Protein AF-A0A9W9LXE5-F1 (afdb_monomer_lite)

Sequence (133 aa):
MSSTNNIRSAETFVPAAIQSTDVLSESVDSATGNPVTVREVLFRETQKKVQETVTAFEKCRVEFQQPDGSRVSNVISSGAAGEFFMTYIFEWRHPGVSKEELAALAEKEKRMSQMAVEGTIKVLRQLVEEKKL

Organism: NCBI:txid69766

Secondary structure (DSSP, 8-state):
--THHHHH-HHHH-TTTEEEEEEEEEEE-TTT--EEEEEEEEETTT--EEEEEEEEETTTEEEEE-TTS-EEEEEEEE-TTS-EEEEEEEE---TT--HHHHHHHHHHHHHHHHHHHHHHHHHHHHHHHTT--

Foldseek 3Di:
DPPVCCVQFVCLQQVQFWPGKAWDDWDADPVPRWIWTWIWTQTPPPRDIWIWIWTDPPPFKIWTATPLRKIWMWGWDADPVGDIDTDIDTRDHDPPDDPVVVVVVVVVVVVSVVSSVVSNVVSVVVCVVVVVD

pLDDT: mean 90.56, std 8.56, range [45.34, 98.12]

Structure (mmCIF, N/CA/C/O backbone):
data_AF-A0A9W9LXE5-F1
#
_entry.id   AF-A0A9W9LXE5-F1
#
loop_
_atom_site.group_PDB
_atom_site.id
_atom_site.type_symbol
_atom_site.label_atom_id
_atom_site.label_alt_id
_atom_site.label_comp_id
_atom_site.label_asym_id
_atom_site.label_entity_id
_atom_site.label_seq_id
_atom_site.pdbx_PDB_ins_code
_atom_site.Cartn_x
_atom_site.Cartn_y
_atom_site.Cartn_z
_atom_site.occupancy
_atom_site.B_iso_or_equiv
_atom_site.auth_seq_id
_atom_site.auth_comp_id
_atom_site.auth_asym_id
_atom_site.auth_atom_id
_atom_site.pdbx_PDB_model_num
ATOM 1 N N . MET A 1 1 ? -12.053 1.502 13.412 1.00 45.34 1 MET A N 1
ATOM 2 C CA . MET A 1 1 ? -10.790 1.737 12.675 1.00 45.34 1 MET A CA 1
ATOM 3 C C . MET A 1 1 ? -10.759 3.165 12.171 1.00 45.34 1 MET A C 1
ATOM 5 O O . MET A 1 1 ? -11.621 3.519 11.378 1.00 45.34 1 MET A O 1
ATOM 9 N N . SER A 1 2 ? -9.776 3.965 12.583 1.00 47.94 2 SER A N 1
ATOM 10 C CA . SER A 1 2 ? -9.379 5.088 11.737 1.00 47.94 2 SER A CA 1
ATOM 11 C C . SER A 1 2 ? -8.452 4.508 10.675 1.00 47.94 2 SER A C 1
ATOM 13 O O . SER A 1 2 ? -7.375 4.009 11.004 1.00 47.94 2 SER A O 1
ATOM 15 N N . SER A 1 3 ? -8.871 4.527 9.411 1.00 56.47 3 SER A N 1
ATOM 16 C CA . SER A 1 3 ? -8.048 4.174 8.239 1.00 56.47 3 SER A CA 1
ATOM 17 C C . SER A 1 3 ? -6.682 4.876 8.257 1.00 56.47 3 SER A C 1
ATOM 19 O O . SER A 1 3 ? -5.720 4.398 7.668 1.00 56.47 3 SER A O 1
ATOM 21 N N . THR A 1 4 ? -6.581 5.964 9.013 1.00 58.75 4 THR A N 1
ATOM 22 C CA . THR A 1 4 ? -5.439 6.851 9.141 1.00 58.75 4 THR A CA 1
ATOM 23 C C . THR A 1 4 ? -4.160 6.202 9.715 1.00 58.75 4 THR A C 1
ATOM 25 O O . THR A 1 4 ? -3.074 6.609 9.315 1.00 58.75 4 THR A O 1
ATOM 28 N N . ASN A 1 5 ? -4.218 5.154 10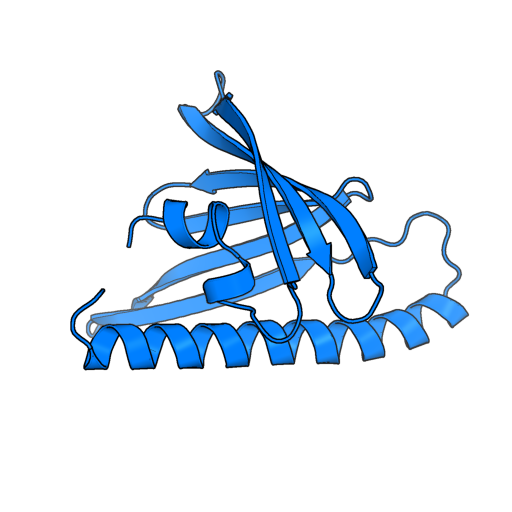.557 1.00 70.44 5 ASN A N 1
ATOM 29 C CA . ASN A 1 5 ? -2.988 4.522 11.091 1.00 70.44 5 ASN A CA 1
ATOM 30 C C . ASN A 1 5 ? -2.254 3.634 10.073 1.00 70.44 5 ASN A C 1
ATOM 32 O O . ASN A 1 5 ? -1.030 3.680 9.996 1.00 70.44 5 ASN A O 1
ATOM 36 N N . ASN A 1 6 ? -2.976 2.869 9.248 1.00 75.31 6 ASN A N 1
ATOM 37 C CA . ASN A 1 6 ? -2.358 2.097 8.157 1.00 75.31 6 ASN A CA 1
ATOM 38 C C . ASN A 1 6 ? -1.768 3.025 7.072 1.00 75.31 6 ASN A C 1
ATOM 40 O O . ASN A 1 6 ? -0.826 2.679 6.362 1.00 75.31 6 ASN A O 1
ATOM 44 N N . ILE A 1 7 ? -2.306 4.242 6.964 1.00 88.81 7 ILE A N 1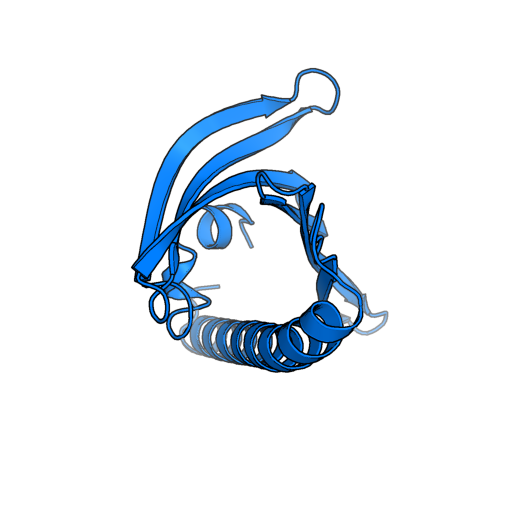
ATOM 45 C CA . ILE A 1 7 ? -1.814 5.261 6.036 1.00 88.81 7 ILE A CA 1
ATOM 46 C C . ILE A 1 7 ? -0.505 5.883 6.545 1.00 88.81 7 ILE A C 1
ATOM 48 O O . ILE A 1 7 ? 0.435 6.034 5.769 1.00 88.81 7 ILE A O 1
ATOM 52 N N . ARG A 1 8 ? -0.417 6.208 7.839 1.00 91.38 8 ARG A N 1
ATOM 53 C CA . ARG A 1 8 ? 0.740 6.911 8.423 1.00 91.38 8 ARG A CA 1
ATOM 54 C C . ARG A 1 8 ? 1.899 6.007 8.844 1.00 91.38 8 ARG A C 1
ATOM 56 O O . ARG A 1 8 ? 3.020 6.490 8.927 1.00 91.38 8 ARG A O 1
ATOM 63 N N . SER A 1 9 ? 1.635 4.732 9.124 1.00 90.38 9 SER A N 1
ATOM 64 C CA . SER A 1 9 ? 2.624 3.806 9.695 1.00 90.38 9 SER A CA 1
ATOM 65 C C . SER A 1 9 ? 2.491 2.421 9.071 1.00 90.38 9 SER A C 1
ATOM 67 O O . SER A 1 9 ? 2.162 1.438 9.741 1.00 90.38 9 SER A O 1
ATOM 69 N N . ALA A 1 10 ? 2.690 2.335 7.755 1.00 90.88 10 ALA A N 1
ATOM 70 C CA . ALA A 1 10 ? 2.468 1.102 7.002 1.00 90.88 10 ALA A CA 1
ATOM 71 C C . ALA A 1 10 ? 3.381 -0.045 7.473 1.00 90.88 10 ALA A C 1
ATOM 73 O O . ALA A 1 10 ? 2.959 -1.199 7.505 1.00 90.88 10 ALA A O 1
ATOM 74 N N . GLU A 1 11 ? 4.594 0.263 7.934 1.00 92.31 11 GLU A N 1
ATOM 75 C CA . GLU A 1 11 ? 5.538 -0.684 8.537 1.00 92.31 11 GLU A CA 1
ATOM 76 C C . GLU A 1 11 ? 5.000 -1.366 9.801 1.00 92.31 11 GLU A C 1
ATOM 78 O O . GLU A 1 11 ? 5.427 -2.470 10.121 1.00 92.31 11 GLU A O 1
ATOM 83 N N . THR A 1 12 ? 4.028 -0.770 10.496 1.00 88.56 12 THR A N 1
ATOM 84 C CA . THR A 1 12 ? 3.379 -1.417 11.648 1.00 88.56 12 THR A CA 1
ATOM 85 C C . THR A 1 12 ? 2.495 -2.585 11.204 1.00 88.56 12 THR A C 1
ATOM 87 O O . THR A 1 12 ? 2.408 -3.597 11.894 1.00 88.56 12 THR A O 1
ATOM 90 N N . PHE A 1 13 ? 1.858 -2.470 10.036 1.00 85.31 13 PHE A N 1
ATOM 91 C CA . PHE A 1 13 ? 0.909 -3.457 9.510 1.00 85.31 13 PHE A CA 1
ATOM 92 C C . PHE A 1 13 ? 1.542 -4.406 8.489 1.00 85.31 13 PHE A C 1
ATOM 94 O O . PHE A 1 13 ? 1.070 -5.529 8.307 1.00 85.31 13 PHE A O 1
ATOM 101 N N . VAL A 1 14 ? 2.620 -3.971 7.835 1.00 87.56 14 VAL A N 1
ATOM 102 C CA . VAL A 1 14 ? 3.354 -4.732 6.820 1.00 87.56 14 VAL A CA 1
ATOM 103 C C . VAL A 1 14 ? 4.869 -4.742 7.114 1.00 87.56 14 VAL A C 1
ATOM 105 O O . VAL A 1 14 ? 5.675 -4.422 6.236 1.00 87.56 14 VAL A O 1
ATOM 108 N N . PRO A 1 15 ? 5.308 -5.136 8.328 1.00 88.00 15 PRO A N 1
ATOM 109 C CA . PRO A 1 15 ? 6.703 -4.975 8.773 1.00 88.00 15 PRO A CA 1
ATOM 110 C C . PRO A 1 15 ? 7.723 -5.770 7.945 1.00 88.00 15 PRO A C 1
ATOM 112 O O . PRO A 1 15 ? 8.902 -5.406 7.867 1.00 88.00 15 PRO A O 1
ATOM 115 N N . ALA A 1 16 ? 7.274 -6.865 7.326 1.00 86.31 16 ALA A N 1
ATOM 116 C CA . ALA A 1 16 ? 8.104 -7.711 6.477 1.00 86.31 16 ALA A CA 1
ATOM 117 C C . ALA A 1 16 ? 8.476 -7.030 5.148 1.00 86.31 16 ALA A C 1
ATOM 119 O O . ALA A 1 16 ? 9.581 -7.241 4.654 1.00 86.31 16 ALA A O 1
ATOM 120 N N . ALA A 1 17 ? 7.586 -6.199 4.592 1.00 87.19 17 ALA A N 1
ATOM 121 C CA . ALA A 1 17 ? 7.791 -5.557 3.292 1.00 87.19 17 ALA A CA 1
ATOM 122 C C . ALA A 1 17 ? 8.229 -4.093 3.417 1.00 87.19 17 ALA A C 1
ATOM 124 O O . ALA A 1 17 ? 9.070 -3.641 2.641 1.00 87.19 17 ALA A O 1
ATOM 125 N N . ILE A 1 18 ? 7.687 -3.362 4.393 1.00 92.44 18 ILE A N 1
ATOM 126 C CA . ILE A 1 18 ? 7.914 -1.925 4.562 1.00 92.44 18 ILE A CA 1
ATOM 127 C C . ILE A 1 18 ? 8.834 -1.699 5.760 1.00 92.44 18 ILE A C 1
ATOM 129 O O . ILE A 1 18 ? 8.654 -2.265 6.840 1.00 92.44 18 ILE A O 1
ATOM 133 N N . GLN A 1 19 ? 9.864 -0.891 5.539 1.00 95.44 19 GLN A N 1
ATOM 134 C CA . GLN A 1 19 ? 10.844 -0.517 6.547 1.00 95.44 19 GLN A CA 1
ATOM 135 C C . GLN A 1 19 ? 10.451 0.762 7.281 1.00 95.44 19 GLN A C 1
ATOM 137 O O . GLN A 1 19 ? 10.599 0.814 8.499 1.00 95.44 19 GLN A O 1
ATOM 142 N N . SER A 1 20 ? 9.968 1.768 6.554 1.00 96.62 20 SER A N 1
ATOM 143 C CA . SER A 1 20 ? 9.505 3.036 7.115 1.00 96.62 20 SER A CA 1
ATOM 144 C C . SER A 1 20 ? 8.492 3.706 6.193 1.00 96.62 20 SER A C 1
ATOM 146 O O . SER A 1 20 ? 8.478 3.450 4.984 1.00 96.62 20 SER A O 1
ATOM 148 N N . THR A 1 21 ? 7.683 4.582 6.783 1.00 97.44 21 THR A N 1
ATOM 149 C CA . THR A 1 21 ? 6.729 5.451 6.096 1.00 97.44 21 THR A CA 1
ATOM 150 C C . THR A 1 21 ? 6.979 6.892 6.521 1.00 97.44 21 THR A C 1
ATOM 152 O O . THR A 1 21 ? 6.964 7.188 7.713 1.00 97.44 21 THR A O 1
ATOM 155 N N . ASP A 1 22 ? 7.145 7.784 5.551 1.00 97.44 22 ASP A N 1
ATOM 156 C CA . ASP A 1 22 ? 7.256 9.223 5.769 1.00 97.44 22 ASP A CA 1
ATOM 157 C C . ASP A 1 22 ? 6.035 9.917 5.150 1.00 97.44 22 ASP A C 1
ATOM 159 O O . ASP A 1 22 ? 5.771 9.791 3.955 1.00 97.44 22 ASP A O 1
ATOM 163 N N . VAL A 1 23 ? 5.257 10.650 5.949 1.00 97.69 23 VAL A N 1
ATOM 164 C CA . VAL A 1 23 ? 4.133 11.447 5.430 1.00 97.69 23 VAL A CA 1
ATOM 165 C C . VAL A 1 23 ? 4.675 12.757 4.863 1.00 97.69 23 VAL A C 1
ATOM 167 O O . VAL A 1 23 ? 5.299 13.530 5.585 1.00 97.69 23 VAL A O 1
ATOM 170 N N . LEU A 1 24 ? 4.419 13.012 3.579 1.00 97.88 24 LEU A N 1
ATOM 171 C CA . LEU A 1 24 ? 4.902 14.199 2.869 1.00 97.88 24 LEU A CA 1
ATOM 172 C C . LEU A 1 24 ? 3.879 15.336 2.896 1.00 97.88 24 LEU A C 1
ATOM 174 O O . LEU A 1 24 ? 4.245 16.498 3.060 1.00 97.88 24 LEU A O 1
ATOM 178 N N . SER A 1 25 ? 2.596 15.015 2.723 1.00 97.81 25 SER A N 1
ATOM 179 C CA . SER A 1 25 ? 1.516 15.998 2.790 1.00 97.81 25 SER A CA 1
ATOM 180 C C . SER A 1 25 ? 0.166 15.355 3.081 1.00 97.81 25 SER A C 1
ATOM 182 O O . SER A 1 25 ? -0.049 14.162 2.856 1.00 97.81 25 SER A O 1
ATOM 184 N N . GLU A 1 26 ? -0.757 16.175 3.575 1.00 97.69 26 GLU A N 1
ATOM 185 C CA . GLU A 1 26 ? -2.141 15.793 3.831 1.00 97.69 26 GLU A CA 1
ATOM 186 C C . GLU A 1 26 ? -3.076 16.885 3.325 1.00 97.69 26 GLU A C 1
ATOM 188 O O . GLU A 1 26 ? -2.803 18.078 3.476 1.00 97.69 26 GLU A O 1
ATOM 193 N N . SER A 1 27 ? -4.171 16.473 2.702 1.00 97.50 27 SER A N 1
ATOM 194 C CA . SER A 1 27 ? -5.161 17.365 2.117 1.00 97.50 27 SER A CA 1
ATOM 195 C C . SER A 1 27 ? -6.538 16.704 2.072 1.00 97.50 27 SER A C 1
ATOM 197 O O . SER A 1 27 ? -6.735 15.570 2.514 1.00 97.50 27 SER A O 1
ATOM 199 N N . VAL A 1 28 ? -7.512 17.443 1.551 1.00 97.38 28 VAL A N 1
ATOM 200 C CA . VAL A 1 28 ? -8.852 16.947 1.245 1.00 97.38 28 VAL A CA 1
ATOM 201 C C . VAL A 1 28 ? -9.091 17.194 -0.237 1.00 97.38 28 VAL A C 1
ATOM 203 O O . VAL A 1 28 ? -8.877 18.307 -0.720 1.00 97.38 28 VAL A O 1
ATOM 206 N N . ASP A 1 29 ? -9.511 16.163 -0.962 1.00 95.75 29 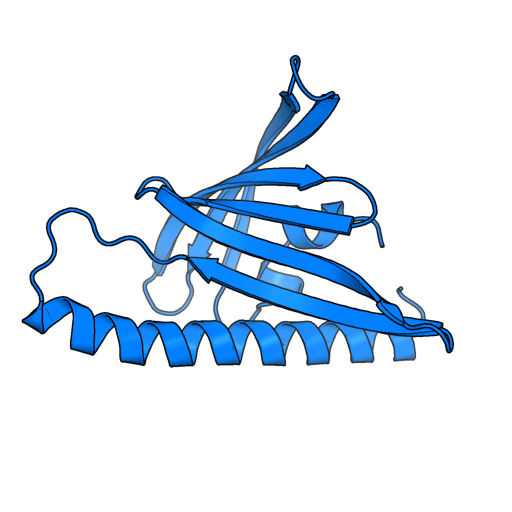ASP A N 1
ATOM 207 C CA . ASP A 1 29 ? -9.891 16.292 -2.364 1.00 95.75 29 ASP A CA 1
ATOM 208 C C . ASP A 1 29 ? -11.144 17.175 -2.478 1.00 95.75 29 ASP A C 1
ATOM 210 O O . ASP A 1 29 ? -12.173 16.894 -1.865 1.00 95.75 29 ASP A O 1
ATOM 214 N N . SER A 1 30 ? -11.071 18.267 -3.240 1.00 95.94 30 SER A N 1
ATOM 215 C CA . SER A 1 30 ? -12.144 19.269 -3.293 1.00 95.94 30 SER A CA 1
ATOM 216 C C . SER A 1 30 ? -13.391 18.805 -4.048 1.00 95.94 30 SER A C 1
ATOM 218 O O . SER A 1 30 ? -14.470 19.350 -3.822 1.00 95.94 30 SER A O 1
ATOM 220 N N . ALA A 1 31 ? -13.263 17.816 -4.935 1.00 95.62 31 ALA A N 1
ATOM 221 C CA . ALA A 1 31 ? -14.376 17.295 -5.719 1.00 95.62 31 ALA A CA 1
ATOM 222 C C . ALA A 1 31 ? -15.172 16.237 -4.945 1.00 95.62 31 ALA A C 1
ATOM 224 O O . ALA A 1 31 ? -16.389 16.143 -5.085 1.00 95.62 31 ALA A O 1
ATOM 225 N N . THR A 1 32 ? -14.482 15.434 -4.137 1.00 94.88 32 THR A N 1
ATOM 226 C CA . THR A 1 32 ? -15.057 14.269 -3.454 1.00 94.88 32 THR A CA 1
ATOM 227 C C . THR A 1 32 ? -15.164 14.433 -1.941 1.00 94.88 32 THR A C 1
ATOM 229 O O . THR A 1 32 ? -15.927 13.705 -1.311 1.00 94.88 32 THR A O 1
ATOM 232 N N . GLY A 1 33 ? -14.419 15.366 -1.347 1.00 95.62 33 GLY A N 1
ATOM 233 C CA . GLY A 1 33 ? -14.331 15.558 0.102 1.00 95.62 33 GLY A CA 1
ATOM 234 C C . GLY A 1 33 ? -13.504 14.492 0.829 1.00 95.62 33 GLY A C 1
ATOM 235 O O . GLY A 1 33 ? -13.480 14.485 2.057 1.00 95.62 33 GLY A O 1
ATOM 236 N N . ASN A 1 34 ? -12.837 13.587 0.106 1.00 96.00 34 ASN A N 1
ATOM 237 C CA . ASN A 1 34 ? -12.074 12.501 0.719 1.00 96.00 34 ASN A CA 1
ATOM 238 C C . ASN A 1 34 ? -10.712 12.994 1.238 1.00 96.00 34 ASN A C 1
ATOM 240 O O . ASN A 1 34 ? -10.034 13.748 0.531 1.00 96.00 34 ASN A O 1
ATOM 244 N N . PRO A 1 35 ? -10.253 12.533 2.416 1.00 96.81 35 PRO A N 1
ATOM 245 C CA . PRO A 1 35 ? -8.881 12.752 2.853 1.00 96.81 35 PRO A CA 1
ATOM 246 C C . PRO A 1 35 ? -7.878 12.123 1.883 1.00 96.81 35 PRO A C 1
ATOM 248 O O . PRO A 1 35 ? -8.032 10.968 1.467 1.00 96.81 35 PRO A O 1
ATOM 251 N N . VAL A 1 36 ? -6.827 12.874 1.563 1.00 97.31 36 VAL A N 1
ATOM 252 C CA . VAL A 1 36 ? -5.711 12.430 0.729 1.00 97.31 36 VAL A CA 1
ATOM 253 C C . VAL A 1 36 ? -4.407 12.627 1.490 1.00 97.31 36 VAL A C 1
ATOM 255 O O . VAL A 1 36 ? -4.122 13.711 1.992 1.00 97.31 36 VAL A O 1
ATOM 258 N N . THR A 1 37 ? -3.593 11.581 1.554 1.00 97.94 37 THR A N 1
ATOM 259 C CA . THR A 1 37 ? -2.251 11.617 2.133 1.00 97.94 37 THR A CA 1
ATOM 260 C C . THR A 1 37 ? -1.245 11.260 1.053 1.00 97.94 37 THR A C 1
ATOM 262 O O . THR A 1 37 ? -1.346 10.197 0.446 1.00 97.94 37 THR A O 1
ATOM 265 N N . VAL A 1 38 ? -0.249 12.112 0.831 1.00 98.06 38 VAL A N 1
ATOM 266 C CA . VAL A 1 38 ? 0.930 11.738 0.046 1.00 98.06 38 VAL A CA 1
ATOM 267 C C . VAL A 1 38 ? 1.994 11.258 1.020 1.00 98.06 38 VAL A C 1
ATOM 269 O O . VAL A 1 38 ? 2.361 11.979 1.950 1.00 98.06 38 VAL A O 1
ATOM 272 N N . ARG A 1 39 ? 2.482 10.037 0.825 1.00 97.56 39 ARG A N 1
ATOM 273 C CA . ARG A 1 39 ? 3.510 9.421 1.671 1.00 97.56 39 ARG A CA 1
ATOM 274 C C . ARG A 1 39 ? 4.621 8.828 0.825 1.00 97.56 39 ARG A C 1
ATOM 276 O O . ARG A 1 39 ? 4.409 8.505 -0.337 1.00 97.56 39 ARG A O 1
ATOM 283 N N . GLU A 1 40 ? 5.781 8.635 1.420 1.00 97.81 40 GLU A N 1
ATOM 284 C CA . GLU A 1 40 ? 6.869 7.848 0.861 1.00 97.81 40 GLU A CA 1
ATOM 285 C C . GLU A 1 40 ? 7.060 6.593 1.712 1.00 97.81 40 GLU A C 1
ATOM 287 O O . GLU A 1 40 ? 7.164 6.673 2.934 1.00 97.81 40 GLU A O 1
ATOM 292 N N . VAL A 1 41 ? 7.092 5.427 1.072 1.00 96.56 41 VAL A N 1
ATOM 293 C CA . VAL A 1 41 ? 7.377 4.150 1.733 1.00 96.56 41 VAL A CA 1
ATOM 294 C C . VAL A 1 41 ? 8.741 3.634 1.296 1.00 96.56 41 VAL A C 1
ATOM 296 O O . VAL A 1 41 ? 9.062 3.614 0.106 1.00 96.56 41 VAL A O 1
ATOM 299 N N . LEU A 1 42 ? 9.553 3.195 2.257 1.00 96.31 42 LEU A N 1
ATOM 300 C CA . LEU A 1 42 ? 10.812 2.502 1.994 1.00 96.31 42 LEU A CA 1
ATOM 301 C C . LEU A 1 42 ? 10.577 0.992 2.044 1.00 96.31 42 LEU A C 1
ATOM 303 O O . LEU A 1 42 ? 10.294 0.432 3.105 1.00 96.31 42 LEU A O 1
ATOM 307 N N . PHE A 1 43 ? 10.737 0.318 0.908 1.00 92.12 43 PHE A N 1
ATOM 308 C CA . PHE A 1 43 ? 10.646 -1.138 0.846 1.00 92.12 43 PHE A CA 1
ATOM 309 C C . PHE A 1 43 ? 11.918 -1.794 1.376 1.00 92.12 43 PHE A C 1
ATOM 311 O O . PHE A 1 43 ? 13.026 -1.489 0.933 1.00 92.12 43 PHE A O 1
ATOM 318 N N . ARG A 1 44 ? 11.748 -2.752 2.289 1.00 91.75 44 ARG A N 1
ATOM 319 C CA . ARG A 1 44 ? 12.845 -3.413 3.002 1.00 91.75 44 ARG A CA 1
ATOM 320 C C . ARG A 1 44 ? 13.734 -4.245 2.077 1.00 91.75 44 ARG A C 1
ATOM 322 O O . ARG A 1 44 ? 14.952 -4.168 2.184 1.00 91.75 44 ARG A O 1
ATOM 329 N N . GLU A 1 45 ? 13.148 -5.027 1.173 1.00 87.25 45 GLU A N 1
ATOM 330 C CA . GLU A 1 45 ? 13.908 -5.926 0.288 1.00 87.25 45 GLU A CA 1
ATOM 331 C C . GLU A 1 45 ? 14.732 -5.145 -0.741 1.00 87.25 45 GLU A C 1
ATOM 333 O O . GLU A 1 45 ? 15.913 -5.410 -0.938 1.00 87.25 45 GLU A O 1
ATOM 338 N N . THR A 1 46 ? 14.109 -4.168 -1.401 1.00 88.69 46 THR A N 1
ATOM 339 C CA . THR A 1 46 ? 14.730 -3.466 -2.530 1.00 88.69 46 THR A CA 1
ATOM 340 C C . THR A 1 46 ? 15.456 -2.192 -2.122 1.00 88.69 46 THR A C 1
ATOM 342 O O . THR A 1 46 ? 16.122 -1.600 -2.968 1.00 88.69 46 THR A O 1
ATOM 345 N N . GLN A 1 47 ? 15.274 -1.728 -0.879 1.00 94.44 47 GLN A N 1
ATOM 346 C CA . GLN A 1 47 ? 15.729 -0.417 -0.398 1.00 94.44 47 GLN A CA 1
ATOM 347 C C . GLN A 1 47 ? 15.283 0.736 -1.315 1.00 94.44 47 GLN A C 1
ATOM 349 O O . GLN A 1 47 ? 15.952 1.760 -1.439 1.00 94.44 47 GLN A O 1
ATOM 354 N N . LYS A 1 48 ? 14.137 0.562 -1.986 1.00 93.94 48 LYS A N 1
ATOM 355 C CA . LYS A 1 48 ? 13.561 1.571 -2.880 1.00 93.94 48 LYS A CA 1
ATOM 356 C C . LYS A 1 48 ? 12.522 2.382 -2.127 1.00 93.94 48 LYS A C 1
ATOM 358 O O . LYS A 1 48 ? 11.697 1.813 -1.414 1.00 93.94 48 LYS A O 1
ATOM 363 N N . LYS A 1 49 ? 12.558 3.692 -2.348 1.00 96.62 49 LYS A N 1
ATOM 364 C CA . LYS A 1 49 ? 11.522 4.629 -1.929 1.00 96.62 49 LYS A CA 1
ATOM 365 C C . LYS A 1 49 ? 10.458 4.721 -3.012 1.00 96.62 49 LYS A C 1
ATOM 367 O O . LYS A 1 49 ? 10.793 4.858 -4.189 1.00 96.62 49 LYS A O 1
ATOM 372 N N . VAL A 1 50 ? 9.198 4.620 -2.616 1.00 95.69 50 VAL A N 1
ATOM 373 C CA . VAL A 1 50 ? 8.051 4.780 -3.511 1.00 95.69 50 VAL A CA 1
ATOM 374 C C . VAL A 1 50 ? 7.113 5.804 -2.901 1.00 95.69 50 VAL A C 1
ATOM 376 O O . VAL A 1 50 ? 6.676 5.648 -1.763 1.00 95.69 50 VAL A O 1
ATOM 379 N N . GLN A 1 51 ? 6.814 6.855 -3.660 1.00 97.69 51 GLN A N 1
ATOM 380 C CA . GLN A 1 51 ? 5.807 7.830 -3.274 1.00 97.69 51 GLN A CA 1
ATOM 381 C C . GLN A 1 51 ? 4.420 7.302 -3.640 1.00 97.69 51 GLN A C 1
ATOM 383 O O . GLN A 1 51 ? 4.174 6.939 -4.787 1.00 97.69 51 GLN A O 1
ATOM 388 N N . GLU A 1 52 ? 3.510 7.301 -2.678 1.00 97.25 52 GLU A N 1
ATOM 389 C CA . GLU A 1 52 ? 2.128 6.875 -2.841 1.00 97.25 52 GLU A CA 1
ATOM 390 C C . GLU A 1 52 ? 1.186 8.043 -2.564 1.00 97.25 52 GLU A C 1
ATOM 392 O O . GLU A 1 52 ? 1.333 8.755 -1.567 1.00 97.25 52 GLU A O 1
ATOM 397 N N . THR A 1 53 ? 0.185 8.206 -3.423 1.00 98.12 53 THR A N 1
ATOM 398 C CA . THR A 1 53 ? -0.995 9.017 -3.122 1.00 98.12 53 THR A CA 1
ATOM 399 C C . THR A 1 53 ? -2.049 8.095 -2.536 1.00 98.12 53 THR A C 1
ATOM 401 O O . THR A 1 53 ? -2.455 7.126 -3.175 1.00 98.12 53 THR A O 1
ATOM 404 N N . VAL A 1 54 ? -2.485 8.382 -1.315 1.00 97.88 54 VAL A N 1
ATOM 405 C CA . VAL A 1 54 ? -3.412 7.540 -0.566 1.00 97.88 54 VAL A CA 1
ATOM 406 C C . VAL A 1 54 ? -4.719 8.279 -0.355 1.00 97.88 54 VAL A C 1
ATOM 408 O O . VAL A 1 54 ? -4.733 9.324 0.285 1.00 97.88 54 VAL A O 1
ATOM 411 N N . THR A 1 55 ? -5.819 7.732 -0.858 1.00 97.12 55 THR A N 1
ATOM 412 C CA . THR A 1 55 ? -7.157 8.306 -0.689 1.00 97.12 55 THR A CA 1
ATOM 413 C C . THR A 1 55 ? -7.963 7.448 0.276 1.00 97.12 55 THR A C 1
ATOM 415 O O . THR A 1 55 ? -8.145 6.244 0.069 1.00 97.12 55 THR A O 1
ATOM 418 N N . ALA A 1 56 ? -8.463 8.067 1.343 1.00 95.62 56 ALA A N 1
ATOM 419 C CA . ALA A 1 56 ? -9.322 7.406 2.312 1.00 95.62 56 ALA A CA 1
ATOM 420 C C . ALA A 1 56 ? -10.795 7.620 1.943 1.00 95.62 56 ALA A C 1
ATOM 422 O O . ALA A 1 56 ? -11.310 8.729 2.008 1.00 95.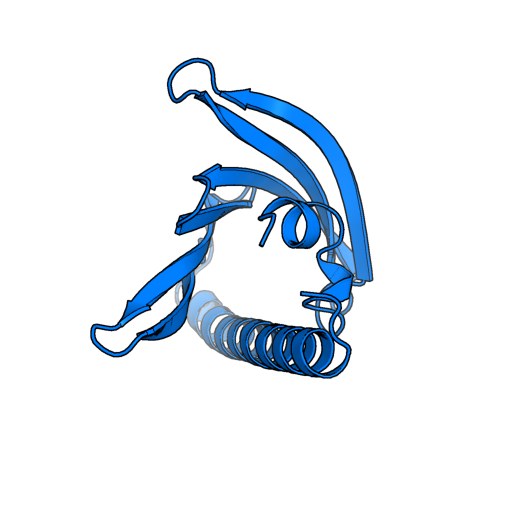62 56 ALA A O 1
ATOM 423 N N . PHE A 1 57 ? -11.490 6.535 1.618 1.00 93.50 57 PHE A N 1
ATOM 424 C CA . PHE A 1 57 ? -12.945 6.502 1.527 1.00 93.50 57 PHE A CA 1
ATOM 425 C C . PHE A 1 57 ? -13.458 6.018 2.879 1.00 93.50 57 PHE A C 1
ATOM 427 O O . PHE A 1 57 ? -13.512 4.813 3.156 1.00 93.50 57 PHE A O 1
ATOM 434 N N . GLU A 1 58 ? -13.720 6.974 3.770 1.00 85.75 58 GLU A N 1
ATOM 435 C CA . GLU A 1 58 ? -13.993 6.687 5.175 1.00 85.75 58 GLU A CA 1
ATOM 436 C C . GLU A 1 58 ? -15.027 5.567 5.357 1.00 85.75 58 GLU A C 1
ATOM 438 O O . GLU A 1 58 ? -16.032 5.487 4.652 1.00 85.75 58 GLU A O 1
ATOM 443 N N 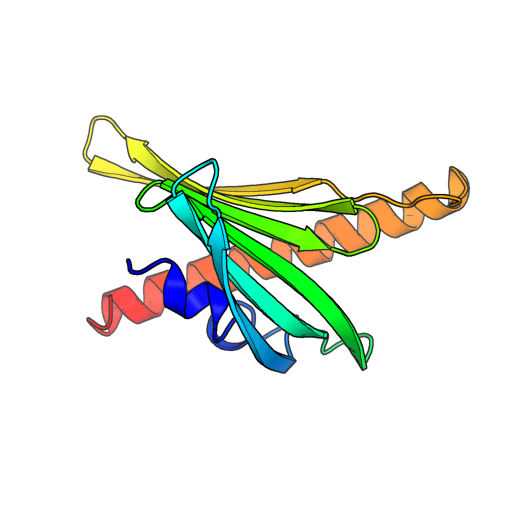. LYS A 1 59 ? -14.777 4.710 6.354 1.00 83.94 59 LYS A N 1
ATOM 444 C CA . LYS A 1 59 ? -15.607 3.560 6.757 1.00 83.94 59 LYS A CA 1
ATOM 445 C C . LYS A 1 59 ? -15.611 2.348 5.824 1.00 83.94 59 LYS A C 1
ATOM 447 O O . LYS A 1 59 ? -16.102 1.316 6.269 1.00 83.94 59 LYS A O 1
ATOM 452 N N . CYS A 1 60 ? -15.088 2.418 4.598 1.00 88.44 60 CYS A N 1
ATOM 453 C CA . CYS A 1 60 ? -15.184 1.270 3.685 1.00 88.44 60 CYS A CA 1
ATOM 454 C C . CYS A 1 60 ? -13.931 0.951 2.875 1.00 88.44 60 CYS A C 1
ATOM 456 O O . CYS A 1 60 ? -13.734 -0.216 2.541 1.00 88.44 60 CYS A O 1
ATOM 458 N N . ARG A 1 61 ? -13.083 1.925 2.532 1.00 93.12 61 ARG A N 1
ATOM 459 C CA . ARG A 1 61 ? -11.978 1.658 1.608 1.00 93.12 61 ARG A CA 1
ATOM 460 C C . ARG A 1 61 ? -10.813 2.623 1.781 1.00 93.12 61 ARG A C 1
ATOM 462 O O . ARG A 1 61 ? -10.993 3.802 2.058 1.00 93.12 61 ARG A O 1
ATOM 469 N N . VAL A 1 62 ? -9.606 2.130 1.548 1.00 94.62 62 VAL A N 1
ATOM 470 C CA . VAL A 1 62 ? -8.422 2.962 1.313 1.00 94.62 62 VAL A CA 1
ATOM 471 C C . VAL A 1 62 ? -7.815 2.547 -0.016 1.00 94.62 62 VAL A C 1
ATOM 473 O O . VAL A 1 62 ? -7.676 1.350 -0.265 1.00 94.62 62 VAL A O 1
ATOM 476 N N . GLU A 1 63 ? -7.476 3.519 -0.855 1.00 96.56 63 GLU A N 1
ATOM 477 C CA . GLU A 1 63 ? -6.786 3.294 -2.125 1.00 96.56 63 GLU A CA 1
ATOM 478 C C . GLU A 1 63 ? -5.389 3.907 -2.069 1.00 96.56 63 GLU A C 1
ATOM 480 O O . GLU A 1 63 ? -5.229 5.052 -1.656 1.00 96.56 63 GLU A O 1
ATOM 485 N N . PHE A 1 64 ? -4.390 3.141 -2.490 1.00 95.94 64 PHE A N 1
ATOM 486 C CA . PHE A 1 64 ? -2.995 3.543 -2.599 1.00 95.94 64 PHE A CA 1
ATOM 487 C C . PHE A 1 64 ? -2.636 3.556 -4.081 1.00 95.94 64 PHE A C 1
ATOM 489 O O . PHE A 1 64 ? -2.795 2.539 -4.756 1.00 95.94 64 PHE A O 1
ATOM 496 N N . GLN A 1 65 ? -2.166 4.688 -4.591 1.00 97.81 65 GLN A N 1
ATOM 497 C CA . GLN A 1 65 ? -1.747 4.839 -5.979 1.00 97.81 65 GLN A CA 1
ATOM 498 C C . GLN A 1 65 ? -0.253 5.151 -6.054 1.00 97.81 65 GLN A C 1
ATOM 500 O O . GLN A 1 65 ? 0.218 6.096 -5.422 1.00 97.81 65 GLN A O 1
ATOM 505 N N . GLN A 1 66 ? 0.466 4.379 -6.865 1.00 96.12 66 GLN A N 1
ATOM 506 C CA . GLN A 1 66 ? 1.894 4.543 -7.135 1.00 96.12 66 GLN A CA 1
ATOM 507 C C . GLN A 1 66 ? 2.141 5.325 -8.443 1.00 96.12 66 GLN A C 1
ATOM 509 O O . GLN A 1 66 ? 1.219 5.483 -9.254 1.00 96.12 66 GLN A O 1
ATOM 514 N N . PRO A 1 67 ? 3.365 5.846 -8.677 1.00 95.00 67 PRO A N 1
ATOM 515 C CA . PRO A 1 67 ? 3.653 6.734 -9.809 1.00 95.00 67 PRO A CA 1
ATOM 516 C C . PRO A 1 67 ? 3.584 6.045 -11.179 1.00 95.00 67 PRO A C 1
ATOM 518 O O . PRO A 1 67 ? 3.322 6.696 -12.186 1.00 95.00 67 PRO A O 1
ATOM 521 N N . ASP A 1 68 ? 3.793 4.730 -11.216 1.00 93.56 68 ASP A N 1
ATOM 522 C CA . ASP A 1 68 ? 3.627 3.869 -12.396 1.00 93.56 68 ASP A CA 1
ATOM 523 C C . ASP A 1 68 ? 2.146 3.609 -12.750 1.00 93.56 68 ASP A C 1
ATOM 525 O O . ASP A 1 68 ? 1.831 3.014 -13.783 1.00 93.56 68 ASP A O 1
ATOM 529 N N . GLY A 1 69 ? 1.225 4.079 -11.904 1.00 95.50 69 GLY A N 1
ATOM 530 C CA . GLY A 1 69 ? -0.208 3.861 -12.015 1.00 95.50 69 GLY A CA 1
ATOM 531 C C . GLY A 1 69 ? -0.700 2.587 -11.333 1.00 95.50 69 GLY A C 1
ATOM 532 O O . GLY A 1 69 ? -1.907 2.346 -11.383 1.00 95.50 69 GLY A O 1
ATOM 533 N N . SER A 1 70 ? 0.180 1.799 -10.707 1.00 96.00 70 SER A N 1
ATOM 534 C CA . SER A 1 70 ? -0.206 0.654 -9.885 1.00 96.00 70 SER A CA 1
ATOM 535 C C . SER A 1 70 ? -1.120 1.104 -8.748 1.00 96.00 70 SER A C 1
ATOM 537 O O . SER A 1 70 ? -0.969 2.202 -8.195 1.00 96.00 70 SER A O 1
ATOM 539 N N . ARG A 1 71 ? -2.096 0.261 -8.404 1.00 97.06 71 ARG A N 1
ATOM 540 C CA . ARG A 1 71 ? -3.079 0.549 -7.357 1.00 97.06 71 ARG A CA 1
ATOM 541 C C . ARG A 1 71 ? -3.216 -0.605 -6.387 1.00 97.06 71 ARG A C 1
ATOM 543 O O . ARG A 1 71 ? -3.278 -1.766 -6.782 1.00 97.06 71 ARG A O 1
ATOM 550 N N . VAL A 1 72 ? -3.346 -0.269 -5.111 1.00 94.81 72 VAL A N 1
ATOM 551 C CA . VAL A 1 72 ? -3.736 -1.210 -4.062 1.00 94.81 72 VAL A CA 1
ATOM 552 C C . VAL A 1 72 ? -4.993 -0.685 -3.391 1.00 94.81 72 VAL A C 1
ATOM 554 O O . VAL A 1 72 ? -5.086 0.502 -3.099 1.00 94.81 72 VAL A O 1
ATOM 557 N N . SER A 1 73 ? -5.979 -1.545 -3.155 1.00 94.94 73 SER A N 1
ATOM 558 C CA . SER A 1 73 ? -7.192 -1.183 -2.416 1.00 94.94 73 SER A CA 1
ATOM 559 C C . SER A 1 73 ? -7.400 -2.113 -1.236 1.00 94.94 73 SER A C 1
ATOM 561 O O . SER A 1 73 ? -7.444 -3.329 -1.414 1.00 94.94 73 SER A O 1
ATOM 563 N N . ASN A 1 74 ? -7.606 -1.533 -0.057 1.00 92.62 74 ASN A N 1
ATOM 564 C CA . ASN A 1 74 ? -8.050 -2.254 1.129 1.00 92.62 74 ASN A CA 1
ATOM 565 C C . ASN A 1 74 ? -9.522 -1.926 1.337 1.00 92.62 74 ASN A C 1
ATOM 567 O O . ASN A 1 74 ? -9.853 -0.786 1.662 1.00 92.62 74 ASN A O 1
ATOM 571 N N . VAL A 1 75 ? -10.394 -2.908 1.135 1.00 93.38 75 VAL A N 1
ATOM 572 C CA . VAL A 1 75 ? -11.847 -2.750 1.225 1.00 93.38 75 VAL A CA 1
ATOM 573 C C . VAL A 1 75 ? -12.359 -3.521 2.428 1.00 93.38 75 VAL A C 1
ATOM 575 O O . VAL A 1 75 ? -12.046 -4.700 2.587 1.00 93.38 75 VAL A O 1
ATOM 578 N N . ILE A 1 76 ? -13.169 -2.861 3.249 1.00 90.75 76 ILE A N 1
ATOM 579 C CA . ILE A 1 76 ? -13.838 -3.465 4.394 1.00 90.75 76 ILE A CA 1
ATOM 580 C C . ILE A 1 76 ? -15.338 -3.561 4.157 1.00 90.75 76 ILE A C 1
ATOM 582 O O . ILE A 1 76 ? -15.964 -2.644 3.623 1.00 90.75 76 ILE A O 1
ATOM 586 N N . SER A 1 77 ? -15.916 -4.679 4.571 1.00 91.62 77 SER A N 1
ATOM 587 C CA . SER A 1 77 ? -17.358 -4.898 4.538 1.00 91.62 77 SER A CA 1
ATOM 588 C C . SER A 1 77 ? -17.806 -5.769 5.706 1.00 91.62 77 SER A C 1
ATOM 590 O O . SER A 1 77 ? -16.990 -6.385 6.397 1.00 91.62 77 SER A O 1
ATOM 592 N N . SER A 1 78 ? -19.119 -5.801 5.933 1.00 92.38 78 SER A N 1
ATOM 593 C CA . SER A 1 78 ? -19.734 -6.624 6.969 1.00 92.38 78 SER A CA 1
ATOM 594 C C . SER A 1 78 ? -20.674 -7.660 6.367 1.00 92.38 78 SER A C 1
ATOM 596 O O . SER A 1 78 ? -21.414 -7.361 5.430 1.00 92.38 78 SER A O 1
ATOM 598 N N . GLY A 1 79 ? -20.630 -8.876 6.906 1.00 92.12 79 GLY A N 1
ATOM 599 C CA . GLY A 1 79 ? -21.558 -9.952 6.576 1.00 92.12 79 GLY A CA 1
ATOM 600 C C . GLY A 1 79 ? -22.893 -9.817 7.303 1.00 92.12 79 GLY A C 1
ATOM 601 O O . GLY A 1 79 ? -23.044 -9.030 8.240 1.00 92.12 79 GLY A O 1
ATOM 602 N N . ALA A 1 80 ? -23.879 -10.600 6.865 1.00 93.12 80 ALA A N 1
ATOM 603 C CA . ALA A 1 80 ? -25.230 -10.568 7.423 1.00 93.12 80 ALA A CA 1
ATOM 604 C C . ALA A 1 80 ? -25.291 -11.015 8.897 1.00 93.12 80 ALA A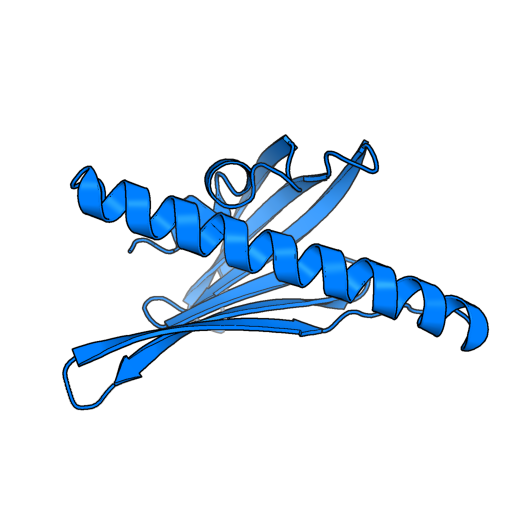 C 1
ATOM 606 O O . ALA A 1 80 ? -26.219 -10.624 9.602 1.00 93.12 80 ALA A O 1
ATOM 607 N N . ALA A 1 81 ? -24.313 -11.795 9.372 1.00 92.94 81 ALA A N 1
ATOM 608 C CA . ALA A 1 81 ? -24.219 -12.249 10.758 1.00 92.94 81 ALA A CA 1
ATOM 609 C C . ALA A 1 81 ? -23.186 -11.449 11.577 1.00 92.94 81 ALA A C 1
ATOM 611 O O . ALA A 1 81 ? -22.804 -11.865 12.671 1.00 92.94 81 ALA A O 1
ATOM 612 N N . GLY A 1 82 ? -22.743 -10.290 11.075 1.00 87.12 82 GLY A N 1
ATOM 613 C CA . GLY A 1 82 ? -21.767 -9.435 11.751 1.00 87.12 82 GLY A CA 1
ATOM 614 C C . GLY A 1 82 ? -20.310 -9.825 11.497 1.00 87.12 82 GLY A C 1
ATOM 615 O O . GLY A 1 82 ? -19.421 -9.327 12.188 1.00 87.12 82 GLY A O 1
ATOM 616 N N . GLU A 1 83 ? -20.038 -10.688 10.513 1.00 90.31 83 GLU A N 1
ATOM 617 C CA . GLU A 1 83 ? -18.673 -10.969 10.069 1.00 90.31 83 GLU A CA 1
ATOM 618 C C . GLU A 1 83 ? -18.010 -9.697 9.539 1.00 90.31 83 GLU A C 1
ATOM 620 O O . GLU A 1 83 ? -18.672 -8.831 8.971 1.00 90.31 83 GLU A O 1
ATOM 625 N N . PHE A 1 84 ? -16.692 -9.599 9.675 1.00 85.69 84 PHE A N 1
ATOM 626 C CA . PHE A 1 84 ? -15.913 -8.517 9.089 1.00 85.69 84 PHE A CA 1
ATOM 627 C C . PHE A 1 84 ? -15.008 -9.074 7.997 1.00 85.69 84 PHE A C 1
ATOM 629 O O . PHE A 1 84 ? -14.184 -9.954 8.255 1.00 85.69 84 PHE A O 1
ATOM 636 N N . PHE A 1 85 ? -15.146 -8.548 6.785 1.00 89.25 85 PHE A N 1
ATOM 637 C CA . PHE A 1 85 ? -14.310 -8.914 5.652 1.00 89.25 85 PHE A CA 1
ATOM 638 C C . PHE A 1 85 ? -13.337 -7.785 5.347 1.00 89.25 85 PHE A C 1
ATOM 640 O O . PHE A 1 85 ? -13.721 -6.621 5.282 1.00 89.25 85 PHE A O 1
ATOM 647 N N . MET A 1 86 ? -12.077 -8.148 5.123 1.00 88.06 86 MET A N 1
ATOM 648 C CA . MET A 1 86 ? -11.045 -7.267 4.590 1.00 88.06 86 MET A CA 1
ATOM 649 C C . MET A 1 86 ? -10.552 -7.882 3.284 1.00 88.06 86 MET A C 1
ATOM 651 O O . MET A 1 86 ? -10.020 -8.991 3.286 1.00 88.06 86 MET A O 1
ATOM 655 N N . THR A 1 87 ? -10.731 -7.167 2.179 1.00 91.19 87 THR A N 1
ATOM 656 C CA . THR A 1 87 ? -10.277 -7.585 0.851 1.00 91.19 87 THR A CA 1
ATOM 657 C C . THR A 1 87 ? -9.158 -6.671 0.389 1.00 91.19 87 THR A C 1
ATOM 659 O O . THR A 1 87 ? -9.304 -5.450 0.417 1.00 91.19 87 THR A O 1
ATOM 662 N N . TYR A 1 88 ? -8.060 -7.272 -0.061 1.00 92.56 88 TYR A N 1
ATOM 663 C CA . TYR A 1 88 ? -6.967 -6.568 -0.717 1.00 92.56 88 TYR A CA 1
ATOM 664 C C . TYR A 1 88 ? -7.065 -6.795 -2.217 1.00 92.56 88 TYR A C 1
ATOM 666 O O . TYR A 1 88 ? -7.188 -7.934 -2.669 1.00 92.56 88 TYR A O 1
ATOM 674 N N . ILE A 1 89 ? -6.993 -5.715 -2.982 1.00 95.31 89 ILE A N 1
ATOM 675 C CA . ILE A 1 89 ? -6.980 -5.749 -4.442 1.00 95.31 89 ILE A CA 1
ATOM 676 C C . ILE A 1 89 ? -5.661 -5.137 -4.885 1.00 95.31 89 ILE A C 1
ATOM 678 O O . ILE A 1 89 ? -5.365 -4.007 -4.506 1.00 95.31 89 ILE A O 1
ATOM 682 N N . PHE A 1 90 ? -4.885 -5.878 -5.672 1.00 95.12 90 PHE A N 1
ATOM 683 C CA . PHE A 1 90 ? -3.617 -5.421 -6.232 1.00 95.12 90 PHE A CA 1
ATOM 684 C C . PHE A 1 90 ? -3.751 -5.321 -7.751 1.00 95.12 90 PHE A C 1
ATOM 686 O O . PHE A 1 90 ? -3.988 -6.320 -8.428 1.00 95.12 90 PHE A O 1
ATOM 693 N N . GLU A 1 91 ? -3.616 -4.110 -8.275 1.00 96.00 91 GLU A N 1
ATOM 694 C CA . GLU A 1 91 ? -3.611 -3.795 -9.699 1.00 96.00 91 GLU A CA 1
ATOM 695 C C . GLU A 1 91 ? -2.207 -3.306 -10.070 1.00 96.00 91 GLU A C 1
ATOM 697 O O . GLU A 1 91 ? -1.932 -2.106 -10.078 1.00 96.00 91 GLU A O 1
ATOM 702 N N . TRP A 1 92 ? -1.300 -4.247 -10.328 1.00 94.25 92 TRP A N 1
ATOM 703 C CA . TRP A 1 92 ? 0.073 -3.944 -10.727 1.00 94.25 92 TRP A CA 1
ATOM 704 C C . TRP A 1 92 ? 0.129 -3.476 -12.181 1.00 94.25 92 TRP A C 1
ATOM 706 O O . TRP A 1 92 ? -0.476 -4.086 -13.068 1.00 94.25 92 TRP A O 1
ATOM 716 N N . ARG A 1 93 ? 0.861 -2.390 -12.436 1.00 94.25 93 ARG A N 1
ATOM 717 C CA . ARG A 1 93 ? 1.059 -1.817 -13.766 1.00 94.25 93 ARG A CA 1
ATOM 718 C C . ARG A 1 93 ? 2.545 -1.694 -14.067 1.00 94.25 93 ARG A C 1
ATOM 720 O O . ARG A 1 93 ? 3.293 -1.089 -13.318 1.00 94.25 93 ARG A O 1
ATOM 727 N N . HIS A 1 94 ? 2.939 -2.206 -15.229 1.00 93.44 94 HIS A N 1
ATOM 728 C CA . HIS A 1 94 ? 4.333 -2.239 -15.679 1.00 93.44 94 HIS A CA 1
ATOM 729 C C . HIS A 1 94 ? 4.476 -1.568 -17.047 1.00 93.44 94 HIS A C 1
ATOM 731 O O . HIS A 1 94 ? 4.634 -2.255 -18.062 1.00 93.44 94 HIS A O 1
ATOM 737 N N . PRO A 1 95 ? 4.340 -0.231 -17.128 1.00 92.56 95 PRO A N 1
ATOM 738 C CA . PRO A 1 95 ? 4.442 0.465 -18.403 1.00 92.56 95 PRO A CA 1
ATOM 739 C C . PRO A 1 95 ? 5.819 0.225 -19.038 1.00 92.56 95 PRO A C 1
ATOM 741 O O . PRO A 1 95 ? 6.851 0.490 -18.430 1.00 92.56 95 PRO A O 1
ATOM 744 N N . GLY A 1 96 ? 5.828 -0.270 -20.279 1.00 91.75 96 GLY A N 1
ATOM 745 C CA . GLY A 1 96 ? 7.054 -0.497 -21.053 1.00 91.75 96 GLY A CA 1
ATOM 746 C C . GLY A 1 96 ? 7.777 -1.823 -20.790 1.00 91.75 96 GLY A C 1
ATOM 747 O O . GLY A 1 96 ? 8.842 -2.030 -21.364 1.00 91.75 96 GLY A O 1
ATOM 748 N N . VAL A 1 97 ? 7.218 -2.722 -19.976 1.00 93.62 97 VAL A N 1
ATOM 749 C CA . VAL A 1 97 ? 7.802 -4.046 -19.700 1.00 93.62 97 VAL A CA 1
ATOM 750 C C . VAL A 1 97 ? 7.312 -5.092 -20.710 1.00 93.62 97 VAL A C 1
ATOM 752 O O . VAL A 1 97 ? 6.148 -5.079 -21.120 1.00 93.62 97 VAL A O 1
ATOM 755 N N . SER A 1 98 ? 8.199 -6.001 -21.128 1.00 93.25 98 SER A N 1
ATOM 756 C CA . SER A 1 98 ? 7.875 -7.078 -22.076 1.00 93.25 98 SER A CA 1
ATOM 757 C C . SER A 1 98 ? 7.028 -8.193 -21.447 1.00 93.25 98 SER A C 1
ATOM 759 O O . SER A 1 98 ? 6.976 -8.351 -20.228 1.00 93.25 98 SER A O 1
ATOM 761 N N . LYS A 1 99 ? 6.373 -9.026 -22.268 1.00 89.12 99 LYS A N 1
ATOM 762 C CA . LYS A 1 99 ? 5.546 -10.141 -21.763 1.00 89.12 99 LYS A CA 1
ATOM 763 C C . LYS A 1 99 ? 6.361 -11.180 -20.994 1.00 89.12 99 LYS A C 1
ATOM 765 O O . LYS A 1 99 ? 5.860 -11.767 -20.039 1.00 89.12 99 LYS A O 1
ATOM 770 N N . GLU A 1 100 ? 7.595 -11.404 -21.414 1.00 89.00 100 GLU A N 1
ATOM 771 C CA . GLU A 1 100 ? 8.517 -12.358 -20.810 1.00 89.00 100 GLU A CA 1
ATOM 772 C C . GLU A 1 100 ? 8.917 -11.901 -19.399 1.00 89.00 100 GLU A C 1
ATOM 774 O O . GLU A 1 100 ? 8.914 -12.695 -18.457 1.00 89.00 100 GLU A O 1
ATOM 779 N N . GLU A 1 101 ? 9.178 -10.604 -19.229 1.00 90.31 101 GLU A N 1
ATOM 780 C CA . GLU A 1 101 ? 9.478 -9.992 -17.931 1.00 90.31 101 GLU A CA 1
ATOM 781 C C . GLU A 1 101 ? 8.241 -9.931 -17.018 1.00 90.31 101 GLU A C 1
ATOM 783 O O . GLU A 1 101 ? 8.361 -10.141 -15.808 1.00 90.31 101 GLU A O 1
ATOM 788 N N . LEU A 1 102 ? 7.042 -9.725 -17.584 1.00 91.88 102 LEU A N 1
ATOM 789 C CA . LEU A 1 102 ? 5.781 -9.713 -16.830 1.00 91.88 102 LEU A CA 1
ATOM 790 C C . LEU A 1 102 ? 5.530 -11.023 -16.074 1.00 91.88 102 LEU A C 1
ATOM 792 O O . LEU A 1 102 ? 5.010 -10.986 -14.962 1.00 91.88 102 LEU A O 1
ATOM 796 N N . ALA A 1 103 ? 5.907 -12.177 -16.633 1.00 89.69 103 ALA A N 1
ATOM 797 C CA . ALA A 1 103 ? 5.716 -13.463 -15.959 1.00 89.69 103 ALA A CA 1
ATOM 798 C C . ALA A 1 103 ? 6.563 -13.580 -14.679 1.00 89.69 103 ALA A C 1
ATOM 800 O O . ALA A 1 103 ? 6.083 -14.059 -13.650 1.00 89.69 103 ALA A O 1
ATOM 801 N N . ALA A 1 104 ? 7.811 -13.104 -14.722 1.00 89.25 104 ALA A N 1
ATOM 802 C CA . ALA A 1 104 ? 8.691 -13.088 -13.556 1.00 89.25 104 ALA A CA 1
ATOM 803 C C . ALA A 1 104 ? 8.204 -12.094 -12.488 1.00 89.25 104 ALA A C 1
ATOM 805 O O . ALA A 1 104 ? 8.252 -12.397 -11.291 1.00 89.25 104 ALA A O 1
ATOM 806 N N . LEU A 1 105 ? 7.702 -10.931 -12.916 1.00 91.56 105 LEU A N 1
ATOM 807 C CA . LEU A 1 105 ? 7.110 -9.933 -12.024 1.00 91.56 105 LEU A CA 1
ATOM 808 C C . LEU A 1 105 ? 5.847 -10.467 -11.348 1.00 91.56 105 LEU A C 1
ATOM 810 O O . LEU A 1 105 ? 5.759 -10.394 -10.127 1.00 91.56 105 LEU A O 1
ATOM 814 N N . ALA A 1 106 ? 4.945 -11.103 -12.097 1.00 90.69 106 ALA A N 1
ATOM 815 C CA . ALA A 1 106 ? 3.690 -11.630 -11.568 1.00 90.69 106 ALA A CA 1
ATOM 816 C C . ALA A 1 106 ? 3.903 -12.627 -10.415 1.00 90.69 106 ALA A C 1
ATOM 818 O O . ALA A 1 106 ? 3.215 -12.562 -9.396 1.00 90.69 106 ALA A O 1
ATOM 819 N N . GLU A 1 107 ? 4.884 -13.528 -10.528 1.00 90.12 107 GLU A N 1
ATOM 820 C CA . GLU A 1 107 ? 5.210 -14.469 -9.448 1.00 90.12 107 GLU A CA 1
ATOM 821 C C . GLU A 1 107 ? 5.808 -13.771 -8.220 1.00 90.12 107 GLU A C 1
ATOM 823 O O . GLU A 1 107 ? 5.458 -14.101 -7.081 1.00 90.12 107 GLU A O 1
ATOM 828 N N . LYS A 1 108 ? 6.687 -12.780 -8.427 1.00 88.81 108 LYS A N 1
ATOM 829 C CA . LYS A 1 108 ? 7.248 -11.979 -7.329 1.00 88.81 108 LYS A CA 1
ATOM 830 C C . LYS A 1 108 ? 6.150 -11.198 -6.605 1.00 88.81 108 LYS A C 1
ATOM 832 O O . LYS A 1 108 ? 6.080 -11.210 -5.376 1.00 88.81 108 LYS A O 1
ATOM 837 N N . GLU A 1 109 ? 5.287 -10.550 -7.368 1.00 92.38 109 GLU A N 1
ATOM 838 C CA . GLU A 1 109 ? 4.190 -9.721 -6.885 1.00 92.38 109 GLU A CA 1
ATOM 839 C C . GLU A 1 109 ? 3.144 -10.535 -6.146 1.00 92.38 109 GLU A C 1
ATOM 841 O O . GLU A 1 109 ? 2.728 -10.144 -5.061 1.00 92.38 109 GLU A O 1
ATOM 846 N N . LYS A 1 110 ? 2.794 -11.719 -6.652 1.00 91.75 110 LYS A N 1
ATOM 847 C CA . LYS A 1 110 ? 1.899 -12.647 -5.959 1.00 91.75 110 LYS A CA 1
ATOM 848 C C . LYS A 1 110 ? 2.412 -12.991 -4.561 1.00 91.75 110 LYS A C 1
ATOM 850 O O . LYS A 1 110 ? 1.649 -12.937 -3.597 1.00 91.75 110 LYS A O 1
ATOM 855 N N . ARG A 1 111 ? 3.706 -13.309 -4.432 1.00 89.69 111 ARG A N 1
ATOM 856 C CA . ARG A 1 111 ? 4.330 -13.599 -3.128 1.00 89.69 111 ARG A CA 1
ATOM 857 C C . ARG A 1 111 ? 4.319 -12.373 -2.220 1.00 89.69 111 ARG A C 1
ATOM 859 O O . ARG A 1 111 ? 3.976 -12.490 -1.048 1.00 89.69 111 ARG A O 1
ATOM 866 N N . MET A 1 112 ? 4.666 -11.205 -2.759 1.00 86.94 112 MET A N 1
ATOM 867 C CA . MET A 1 112 ? 4.668 -9.947 -2.009 1.00 86.94 112 MET A CA 1
ATOM 868 C C . MET A 1 112 ? 3.270 -9.593 -1.488 1.00 86.94 112 MET A C 1
ATOM 870 O O . MET A 1 112 ? 3.112 -9.333 -0.296 1.00 86.94 112 MET A O 1
ATOM 874 N N . SER A 1 113 ? 2.257 -9.647 -2.354 1.00 90.62 113 SER A N 1
ATOM 875 C CA . SER A 1 113 ? 0.852 -9.424 -2.012 1.00 90.62 113 SER A CA 1
ATOM 876 C C . SER A 1 113 ? 0.383 -10.378 -0.918 1.00 90.62 113 SER A C 1
ATOM 878 O O . SER A 1 113 ? -0.204 -9.934 0.066 1.00 90.62 113 SER A O 1
ATOM 880 N N . GLN A 1 114 ? 0.683 -11.675 -1.040 1.00 90.44 114 GLN A N 1
ATOM 881 C CA . GLN A 1 114 ? 0.300 -12.666 -0.034 1.00 90.44 114 GLN A CA 1
ATOM 882 C C . GLN A 1 114 ? 0.940 -12.373 1.330 1.00 90.44 114 GLN A C 1
ATOM 884 O O . GLN A 1 114 ? 0.234 -12.320 2.337 1.00 90.44 114 GLN A O 1
ATOM 889 N N . MET A 1 115 ? 2.251 -12.108 1.365 1.00 87.56 115 MET A N 1
ATOM 890 C CA . MET A 1 115 ? 2.949 -11.754 2.606 1.00 87.56 115 MET A CA 1
ATOM 891 C C . MET A 1 115 ? 2.376 -10.488 3.248 1.00 87.56 115 MET A C 1
ATOM 893 O O . MET A 1 115 ? 2.249 -10.423 4.472 1.00 87.56 115 MET A O 1
ATOM 897 N N . ALA A 1 116 ? 2.019 -9.487 2.439 1.00 85.81 116 ALA A N 1
ATOM 898 C CA . ALA A 1 116 ? 1.442 -8.254 2.948 1.00 85.81 116 ALA A CA 1
ATOM 899 C C . ALA A 1 116 ? 0.076 -8.494 3.609 1.00 85.81 116 ALA A C 1
ATOM 901 O O . ALA A 1 116 ? -0.158 -8.031 4.727 1.00 85.81 116 ALA A O 1
ATOM 902 N N . VAL A 1 117 ? -0.787 -9.277 2.956 1.00 89.25 117 VAL A N 1
ATOM 903 C CA . VAL A 1 117 ? -2.113 -9.647 3.472 1.00 89.25 117 VAL A CA 1
ATOM 904 C C . VAL A 1 117 ? -1.997 -10.435 4.776 1.00 89.25 117 VAL A C 1
ATOM 906 O O . VAL A 1 117 ? -2.602 -10.063 5.782 1.00 89.25 117 VAL A O 1
ATOM 909 N N . GLU A 1 118 ? -1.201 -11.505 4.784 1.00 88.88 118 GLU A N 1
ATOM 910 C CA . GLU A 1 118 ? -1.031 -12.366 5.958 1.00 88.88 118 GLU A CA 1
ATOM 911 C C . GLU A 1 118 ? -0.435 -11.594 7.144 1.00 88.88 118 GLU A C 1
ATOM 913 O O . GLU A 1 118 ? -0.913 -11.722 8.276 1.00 88.88 118 GLU A O 1
ATOM 918 N N . GLY A 1 119 ? 0.558 -10.740 6.877 1.00 85.00 119 GLY A N 1
ATOM 919 C CA . GLY A 1 119 ? 1.172 -9.866 7.872 1.00 85.00 119 GLY A CA 1
ATOM 920 C C . GLY A 1 119 ? 0.166 -8.907 8.503 1.00 85.00 119 GLY A C 1
ATOM 921 O O . GLY A 1 119 ? 0.067 -8.847 9.731 1.00 85.00 119 GLY A O 1
ATOM 922 N N . THR A 1 120 ? -0.641 -8.218 7.690 1.00 85.69 120 THR A N 1
ATOM 923 C CA . THR A 1 120 ? -1.641 -7.291 8.231 1.00 85.69 120 THR A CA 1
ATOM 924 C C . THR A 1 120 ? -2.729 -8.016 9.015 1.00 85.69 120 THR A C 1
ATOM 926 O O . THR A 1 120 ? -3.082 -7.566 10.102 1.00 85.69 120 THR A O 1
ATOM 929 N N . ILE A 1 121 ? -3.230 -9.160 8.535 1.00 87.75 121 ILE A N 1
ATOM 930 C CA . ILE A 1 121 ? -4.232 -9.948 9.273 1.00 87.75 121 ILE A CA 1
ATOM 931 C C . ILE A 1 121 ? -3.687 -10.369 10.642 1.00 87.75 121 ILE A C 1
ATOM 933 O O . ILE A 1 121 ? -4.401 -10.271 11.642 1.00 87.75 121 ILE A O 1
ATOM 937 N N . LYS A 1 122 ? -2.423 -10.806 10.708 1.00 89.38 122 LYS A N 1
ATOM 938 C CA . LYS A 1 122 ? -1.774 -11.177 11.970 1.00 89.38 122 LYS A CA 1
ATOM 939 C C . LYS A 1 122 ? -1.713 -9.997 12.943 1.00 89.38 122 LYS A C 1
ATOM 941 O O . LYS A 1 122 ? -2.125 -10.150 14.090 1.00 89.38 122 LYS A O 1
ATOM 946 N N . VAL A 1 123 ? -1.248 -8.833 12.485 1.00 87.38 123 VAL A N 1
ATOM 947 C CA . VAL A 1 123 ? -1.163 -7.616 13.312 1.00 87.38 123 VAL A CA 1
ATOM 948 C C . VAL A 1 123 ? -2.545 -7.185 13.794 1.00 87.38 123 VAL A C 1
ATOM 950 O O . VAL A 1 123 ? -2.722 -6.900 14.974 1.00 87.38 123 VAL A O 1
ATOM 953 N N . LEU A 1 124 ? -3.549 -7.187 12.913 1.00 85.50 124 LEU A N 1
ATOM 954 C CA . LEU A 1 124 ? -4.916 -6.821 13.282 1.00 85.50 124 LEU A CA 1
ATOM 955 C C . LEU A 1 124 ? -5.485 -7.749 14.361 1.00 85.50 124 LEU A C 1
ATOM 957 O O . LEU A 1 124 ? -6.066 -7.262 15.326 1.00 85.50 124 LEU A O 1
ATOM 961 N N . ARG A 1 125 ? -5.283 -9.067 14.243 1.00 89.06 125 ARG A N 1
ATOM 962 C CA . ARG A 1 125 ? -5.718 -10.028 15.272 1.00 89.06 125 ARG A CA 1
ATOM 963 C C . ARG A 1 125 ? -5.034 -9.772 16.614 1.00 89.06 125 ARG A C 1
ATOM 965 O O . ARG A 1 125 ? -5.718 -9.693 17.629 1.00 89.06 125 ARG A O 1
ATOM 972 N N . GLN A 1 126 ? -3.720 -9.557 16.601 1.00 89.56 126 GLN A N 1
ATOM 973 C CA . GLN A 1 126 ? -2.960 -9.242 17.810 1.00 89.56 126 GLN A CA 1
ATOM 974 C C . GLN A 1 126 ? -3.460 -7.952 18.481 1.00 89.56 126 GLN A C 1
ATOM 976 O O . GLN A 1 126 ? -3.655 -7.912 19.692 1.00 89.56 126 GLN A O 1
ATOM 981 N N . LEU A 1 127 ? -3.719 -6.895 17.709 1.00 85.88 127 LEU A N 1
ATOM 982 C CA . LEU A 1 127 ? -4.219 -5.632 18.255 1.00 85.88 127 LEU A CA 1
ATOM 983 C C . LEU A 1 127 ? -5.617 -5.769 18.888 1.00 85.88 127 LEU A C 1
ATOM 985 O O . LEU A 1 127 ? -5.897 -5.086 19.873 1.00 85.88 127 LEU A O 1
ATOM 989 N N . VAL A 1 128 ? -6.477 -6.653 18.366 1.00 87.12 128 VAL A N 1
ATOM 990 C CA . VAL A 1 128 ? -7.773 -6.979 18.992 1.00 87.12 128 VAL A CA 1
ATOM 991 C C . VAL A 1 128 ? -7.567 -7.686 20.332 1.00 87.12 128 VAL A C 1
ATOM 993 O O . VAL A 1 128 ? -8.175 -7.292 21.326 1.00 87.12 128 VAL A O 1
ATOM 996 N N . GLU A 1 129 ? -6.691 -8.692 20.388 1.00 91.38 129 GLU A N 1
ATOM 997 C CA . GLU A 1 129 ? -6.361 -9.410 21.630 1.00 91.38 129 GLU A CA 1
ATOM 998 C C . GLU A 1 129 ? -5.803 -8.460 22.704 1.00 91.38 129 GLU A C 1
ATOM 1000 O O . GLU A 1 129 ? -6.170 -8.543 23.877 1.00 91.38 129 GLU A O 1
ATOM 1005 N N . GLU A 1 130 ? -4.980 -7.497 22.286 1.00 90.62 130 GLU A N 1
ATOM 1006 C CA . GLU A 1 130 ? -4.397 -6.464 23.146 1.00 90.62 130 GLU A CA 1
ATOM 1007 C C . GLU A 1 130 ? -5.361 -5.309 23.488 1.00 90.62 130 GLU A C 1
ATOM 1009 O O . GLU A 1 130 ? -4.978 -4.408 24.237 1.00 90.62 130 GLU A O 1
ATOM 1014 N N . LYS A 1 131 ? -6.602 -5.315 22.972 1.00 86.12 131 LYS A N 1
ATOM 1015 C CA . LYS A 1 131 ? -7.610 -4.244 23.140 1.00 86.12 131 LYS A CA 1
ATOM 1016 C C . LYS A 1 131 ? -7.130 -2.862 22.672 1.00 86.12 131 LYS A C 1
ATOM 1018 O O . LYS A 1 131 ? -7.457 -1.838 23.271 1.00 86.12 131 LYS A O 1
ATOM 1023 N N . LYS A 1 132 ? -6.336 -2.841 21.601 1.00 75.88 132 LYS A N 1
ATOM 1024 C CA . LYS A 1 132 ? -5.802 -1.632 20.949 1.00 75.88 132 LYS A CA 1
ATOM 1025 C C . LYS A 1 132 ? -6.529 -1.289 19.641 1.00 75.88 132 LYS A C 1
ATOM 1027 O O . LYS A 1 132 ? -6.076 -0.411 18.905 1.00 75.88 132 LYS A O 1
ATOM 1032 N N . LEU A 1 133 ? -7.625 -1.992 19.350 1.00 67.00 133 LEU A N 1
ATOM 1033 C CA . LEU A 1 133 ? -8.525 -1.787 18.213 1.00 67.00 133 LEU A CA 1
ATOM 1034 C C . LEU A 1 133 ? -9.960 -1.554 18.677 1.00 67.00 133 LEU A C 1
ATOM 1036 O O . LEU A 1 133 ? -10.343 -2.153 19.706 1.00 67.00 133 LEU A O 1
#

InterPro domains:
  IPR015075 Acetylaranotin biosynthesis cluster protein L [PF08982] (6-130)
  IPR023393 START-like domain superfamily [G3DSA:3.30.530.20] (5-132)

Radius of gyration: 15.53 Å; chains: 1; bounding box: 41×34×45 Å